Protein AF-A0A6M3HFA4-F1 (afdb_monomer_lite)

Structure (mmCIF, N/CA/C/O backbone):
data_AF-A0A6M3HFA4-F1
#
_entry.id   AF-A0A6M3HFA4-F1
#
loop_
_atom_site.group_PDB
_atom_site.id
_atom_site.type_symbol
_atom_site.label_atom_id
_atom_site.label_alt_id
_atom_site.label_comp_id
_atom_site.label_asym_id
_atom_site.label_entity_id
_atom_site.label_seq_id
_atom_site.pdbx_PDB_ins_code
_atom_site.Cartn_x
_atom_site.Cartn_y
_atom_site.Cartn_z
_atom_site.occupancy
_atom_site.B_iso_or_equiv
_atom_site.auth_seq_id
_atom_site.auth_comp_id
_atom_site.auth_asym_id
_atom_site.auth_atom_id
_atom_site.pdbx_PDB_model_num
ATOM 1 N N . MET A 1 1 ? 4.136 -3.323 -2.564 1.00 78.44 1 MET A N 1
ATOM 2 C CA . MET A 1 1 ? 3.092 -4.105 -3.266 1.00 78.44 1 MET A CA 1
ATOM 3 C C . MET A 1 1 ? 1.739 -3.688 -2.720 1.00 78.44 1 MET A C 1
ATOM 5 O O . MET A 1 1 ? 1.682 -3.338 -1.547 1.00 78.44 1 MET A O 1
ATOM 9 N N . GLY A 1 2 ? 0.698 -3.642 -3.548 1.00 92.06 2 GLY A N 1
ATOM 10 C CA . GLY A 1 2 ? -0.635 -3.189 -3.143 1.00 92.06 2 GLY A CA 1
ATOM 11 C C . GLY A 1 2 ? -1.679 -4.282 -3.330 1.00 92.06 2 GLY A C 1
ATOM 12 O O . GLY A 1 2 ? -1.658 -4.970 -4.348 1.00 92.06 2 GLY A O 1
ATOM 13 N N . LEU A 1 3 ? -2.595 -4.437 -2.369 1.00 95.50 3 LEU A N 1
ATOM 14 C CA . LEU A 1 3 ? -3.747 -5.318 -2.559 1.00 95.50 3 LEU A CA 1
ATOM 15 C C . LEU A 1 3 ? -4.797 -4.635 -3.426 1.00 95.50 3 LEU A C 1
ATOM 17 O O . LEU A 1 3 ? -5.102 -3.464 -3.225 1.00 95.50 3 LEU A O 1
ATOM 21 N N . VAL A 1 4 ? -5.354 -5.388 -4.369 1.00 95.06 4 VAL A N 1
ATOM 22 C CA . VAL A 1 4 ? -6.419 -4.933 -5.263 1.00 95.06 4 VAL A CA 1
ATOM 23 C C . VAL A 1 4 ? -7.566 -5.937 -5.209 1.00 95.06 4 VAL A C 1
ATOM 25 O O . VAL A 1 4 ? -7.345 -7.145 -5.332 1.00 95.06 4 VAL A O 1
ATOM 28 N N . LYS A 1 5 ? -8.792 -5.430 -5.025 1.00 94.75 5 LYS A N 1
ATOM 29 C CA . LYS A 1 5 ? -10.028 -6.218 -5.096 1.00 94.75 5 LYS A CA 1
ATOM 30 C C . LYS A 1 5 ? -10.626 -6.082 -6.490 1.00 94.75 5 LYS A C 1
ATOM 32 O O . LYS A 1 5 ? -11.137 -5.021 -6.841 1.00 94.75 5 LYS A O 1
ATOM 37 N N . ASN A 1 6 ? -10.583 -7.160 -7.261 1.00 94.56 6 ASN A N 1
ATOM 38 C CA . ASN A 1 6 ? -11.137 -7.199 -8.609 1.00 94.56 6 ASN A CA 1
ATOM 39 C C . ASN A 1 6 ? -12.523 -7.837 -8.609 1.00 94.56 6 ASN A C 1
ATOM 41 O O . ASN A 1 6 ? -12.803 -8.714 -7.792 1.00 94.56 6 ASN A O 1
ATOM 45 N N . ARG A 1 7 ? -13.373 -7.409 -9.546 1.00 95.12 7 ARG A N 1
ATOM 46 C CA . ARG A 1 7 ? -14.705 -7.973 -9.779 1.00 95.12 7 ARG A CA 1
ATOM 47 C C . ARG A 1 7 ? -14.673 -8.914 -10.982 1.00 95.12 7 ARG A C 1
ATOM 49 O O . ARG A 1 7 ? -14.190 -8.546 -12.050 1.00 95.12 7 ARG A O 1
ATOM 56 N N . CYS A 1 8 ? -15.196 -10.117 -10.807 1.00 94.31 8 CYS A N 1
ATOM 57 C CA . CYS A 1 8 ? -15.383 -11.106 -11.856 1.00 94.31 8 CYS A CA 1
ATOM 58 C C . CYS A 1 8 ? -16.599 -10.761 -12.728 1.00 94.31 8 CYS A C 1
ATOM 60 O O . CYS A 1 8 ? -17.524 -10.067 -12.300 1.00 94.31 8 CYS A O 1
ATOM 62 N N . LYS A 1 9 ? -16.643 -11.304 -13.951 1.00 93.44 9 LYS A N 1
ATOM 63 C CA . LYS A 1 9 ? -17.782 -11.118 -14.870 1.00 93.44 9 LYS A CA 1
ATOM 64 C C . LYS A 1 9 ? -19.102 -11.652 -14.296 1.00 93.44 9 LYS A C 1
ATOM 66 O O . LYS A 1 9 ? -20.151 -11.076 -14.555 1.00 93.44 9 LYS A O 1
ATOM 71 N N . ASN A 1 10 ? -19.038 -12.718 -13.500 1.00 94.00 10 ASN A N 1
ATOM 72 C CA . ASN A 1 10 ? -20.183 -13.308 -12.802 1.00 94.00 10 ASN A CA 1
ATOM 73 C C . ASN A 1 10 ? -20.636 -12.505 -11.562 1.00 94.00 10 ASN A C 1
ATOM 75 O O . ASN A 1 10 ? -21.643 -12.850 -10.958 1.00 94.00 10 ASN A O 1
ATOM 79 N N . GLY A 1 11 ? -19.926 -11.434 -11.190 1.00 92.75 11 GLY A N 1
ATOM 80 C CA . GLY A 1 11 ? -20.250 -10.592 -10.037 1.00 92.75 11 GLY A CA 1
ATOM 81 C C . GLY A 1 11 ? -19.462 -10.903 -8.763 1.00 92.75 11 GLY A C 1
ATOM 82 O O . GLY A 1 11 ? -19.485 -10.078 -7.846 1.00 92.75 11 GLY A O 1
ATOM 83 N N . ASP A 1 12 ? -18.718 -12.010 -8.730 1.00 94.56 12 ASP A N 1
ATOM 84 C CA . ASP A 1 12 ? -17.845 -12.362 -7.607 1.00 94.56 12 ASP A CA 1
ATOM 85 C C . ASP A 1 12 ? -16.620 -11.446 -7.523 1.00 94.56 12 ASP A C 1
ATOM 87 O O . ASP A 1 12 ? -16.401 -10.578 -8.370 1.00 94.56 12 ASP A O 1
ATOM 91 N N . HIS A 1 13 ? -15.798 -11.634 -6.489 1.00 94.38 13 HIS A N 1
ATOM 92 C CA . HIS A 1 13 ? -14.561 -10.880 -6.320 1.00 94.38 13 HIS A CA 1
ATOM 93 C C . HIS A 1 13 ? -13.385 -11.779 -5.971 1.00 94.38 13 HIS A C 1
ATOM 95 O O . HIS A 1 13 ? -13.538 -12.797 -5.302 1.00 94.38 13 HIS A O 1
ATOM 101 N N . TYR A 1 14 ? -12.195 -11.340 -6.367 1.00 94.62 14 TYR A N 1
ATOM 102 C CA . TYR A 1 14 ? -10.940 -11.967 -5.977 1.00 94.62 14 TYR A CA 1
ATOM 103 C C . TYR A 1 14 ? -9.893 -10.915 -5.623 1.00 94.62 14 TYR A C 1
ATOM 105 O O . TYR A 1 14 ? -9.946 -9.763 -6.069 1.00 94.62 14 TYR A O 1
ATOM 113 N N . TRP A 1 15 ? -8.943 -11.333 -4.794 1.00 96.62 15 TRP A N 1
ATOM 114 C CA . TRP A 1 15 ? -7.872 -10.492 -4.282 1.00 96.62 15 TRP A CA 1
ATOM 115 C C . TRP A 1 15 ? -6.544 -10.848 -4.936 1.00 96.62 15 TRP A C 1
ATOM 117 O O . TRP A 1 15 ? -6.211 -12.023 -5.087 1.00 96.62 15 TRP A O 1
ATOM 127 N N . VAL A 1 16 ? -5.772 -9.823 -5.291 1.00 96.75 16 VAL A N 1
ATOM 128 C CA . VAL A 1 16 ? -4.397 -9.967 -5.782 1.00 96.75 16 VAL A CA 1
ATOM 129 C C . VAL A 1 16 ? -3.476 -9.005 -5.049 1.00 96.75 16 VAL A C 1
ATOM 131 O O . VAL A 1 16 ? -3.857 -7.864 -4.786 1.00 96.75 16 VAL A O 1
ATOM 134 N N . SER A 1 17 ? -2.257 -9.450 -4.748 1.00 96.44 17 SER A N 1
ATOM 135 C CA . SER A 1 17 ? -1.152 -8.542 -4.446 1.00 96.44 17 SER A CA 1
ATOM 136 C C . SER A 1 17 ? -0.506 -8.154 -5.767 1.00 96.44 17 SER A C 1
ATOM 138 O O . SER A 1 17 ? 0.008 -9.010 -6.486 1.00 96.44 17 SER A O 1
ATOM 140 N N . ALA A 1 18 ? -0.600 -6.879 -6.130 1.00 95.31 18 ALA A N 1
ATOM 141 C CA . ALA A 1 18 ? -0.112 -6.359 -7.393 1.00 95.31 18 ALA A CA 1
ATOM 142 C C . ALA A 1 18 ? 1.078 -5.420 -7.179 1.00 95.31 18 ALA A C 1
ATOM 144 O O . ALA A 1 18 ? 1.133 -4.609 -6.246 1.00 95.31 18 ALA A O 1
ATOM 145 N N . TYR A 1 19 ? 2.030 -5.508 -8.095 1.00 94.88 19 TYR A N 1
ATOM 146 C CA . TYR A 1 19 ? 3.108 -4.549 -8.258 1.00 94.88 19 TYR A CA 1
ATOM 147 C C . TYR A 1 19 ? 3.273 -4.245 -9.742 1.00 94.88 19 TYR A C 1
ATOM 149 O O . TYR A 1 19 ? 3.066 -5.127 -10.574 1.00 94.88 19 TYR A O 1
ATOM 157 N N . VAL A 1 20 ? 3.584 -2.995 -10.075 1.00 94.56 20 VAL A N 1
ATOM 158 C CA . VAL A 1 20 ? 3.744 -2.549 -11.460 1.00 94.56 20 VAL A CA 1
ATOM 159 C C . VAL A 1 20 ? 5.182 -2.094 -11.654 1.00 94.56 20 VAL A C 1
ATOM 161 O O . VAL A 1 20 ? 5.646 -1.204 -10.943 1.00 94.56 20 VAL A O 1
ATOM 164 N N . THR A 1 21 ? 5.861 -2.700 -12.621 1.00 94.44 21 THR A N 1
ATOM 165 C CA . THR A 1 21 ? 7.238 -2.389 -13.000 1.00 94.44 21 THR A CA 1
ATOM 166 C C . THR A 1 21 ? 7.231 -1.701 -14.366 1.00 94.44 21 THR A C 1
ATOM 168 O O . THR A 1 21 ? 6.672 -2.263 -15.311 1.00 94.44 21 THR A O 1
ATOM 171 N N . PRO A 1 22 ? 7.820 -0.501 -14.514 1.00 95.94 22 PRO A N 1
ATOM 172 C CA . PRO A 1 22 ? 8.018 0.101 -15.827 1.00 95.94 22 PRO A CA 1
ATOM 173 C C . PRO A 1 22 ? 9.097 -0.661 -16.605 1.00 95.94 22 PRO A C 1
ATOM 175 O O . PRO A 1 22 ? 10.140 -1.008 -16.054 1.00 95.94 22 PRO A O 1
ATOM 178 N N . ILE A 1 23 ? 8.871 -0.871 -17.896 1.00 95.88 23 ILE A N 1
ATOM 179 C CA . ILE A 1 23 ? 9.857 -1.398 -18.837 1.00 95.88 23 ILE A CA 1
ATOM 180 C C . ILE A 1 23 ? 10.331 -0.235 -19.702 1.00 95.88 23 ILE A C 1
ATOM 182 O O . ILE A 1 23 ? 9.534 0.434 -20.367 1.00 95.88 23 ILE A O 1
ATOM 186 N N . ALA A 1 24 ? 11.637 0.020 -19.672 1.00 96.56 24 ALA A N 1
ATOM 187 C CA . ALA A 1 24 ? 12.270 1.096 -20.420 1.00 96.56 24 ALA A CA 1
ATOM 188 C C . ALA A 1 24 ? 13.109 0.553 -21.582 1.00 96.56 24 ALA A C 1
ATOM 190 O O . ALA A 1 24 ? 13.794 -0.460 -21.452 1.00 96.56 24 ALA A O 1
ATOM 191 N N . LYS A 1 25 ? 13.094 1.271 -22.706 1.00 95.25 25 LYS A N 1
ATOM 192 C CA . LYS A 1 25 ? 13.951 1.036 -23.869 1.00 95.25 25 LYS A CA 1
ATOM 193 C C . LYS A 1 25 ? 14.594 2.360 -24.266 1.00 95.25 25 LYS A C 1
ATOM 195 O O . LYS A 1 25 ? 13.905 3.367 -24.389 1.00 95.25 25 LYS A O 1
ATOM 200 N N . ASN A 1 26 ? 15.915 2.369 -24.442 1.00 94.31 26 ASN A N 1
ATOM 201 C CA . ASN A 1 26 ? 16.689 3.572 -24.786 1.00 94.31 26 ASN A CA 1
ATOM 202 C C . ASN A 1 26 ? 16.430 4.764 -23.836 1.00 94.31 26 ASN A C 1
ATOM 204 O O . ASN A 1 26 ? 16.304 5.903 -24.275 1.00 94.31 26 ASN A O 1
ATOM 208 N N . GLY A 1 27 ? 16.292 4.501 -22.533 1.00 93.69 27 GLY A N 1
ATOM 209 C CA . GLY A 1 27 ? 16.065 5.543 -21.523 1.00 93.69 27 GLY A CA 1
ATOM 210 C C . GLY A 1 27 ? 14.640 6.106 -21.465 1.00 93.69 27 GLY A C 1
ATOM 211 O O . GLY A 1 27 ? 14.376 6.973 -20.641 1.00 93.69 27 GLY A O 1
ATOM 212 N N . SER A 1 28 ? 13.712 5.603 -22.285 1.00 94.44 28 SER A N 1
ATOM 213 C CA . SER A 1 28 ? 12.296 5.986 -22.255 1.00 94.44 28 SER A CA 1
ATOM 214 C C . SER A 1 28 ? 11.418 4.811 -21.829 1.00 94.44 28 SER A C 1
ATOM 216 O O . SER A 1 28 ? 11.648 3.676 -22.248 1.00 94.44 28 SER A O 1
ATOM 218 N N . ILE A 1 29 ? 10.416 5.066 -20.983 1.00 96.25 29 ILE A N 1
ATOM 219 C CA . ILE A 1 29 ? 9.441 4.047 -20.566 1.00 96.25 29 ILE A CA 1
ATOM 220 C C . ILE A 1 29 ? 8.540 3.727 -21.760 1.00 96.25 29 ILE A C 1
ATOM 222 O O . ILE A 1 29 ? 7.943 4.631 -22.339 1.00 96.25 29 ILE A O 1
ATOM 226 N N . VAL A 1 30 ? 8.446 2.448 -22.118 1.00 96.56 30 VAL A N 1
ATOM 227 C CA . VAL A 1 30 ? 7.657 1.968 -23.264 1.00 96.56 30 VAL A CA 1
ATOM 228 C C . VAL A 1 30 ? 6.478 1.090 -22.846 1.00 96.56 30 VAL A C 1
ATOM 230 O O . VAL A 1 30 ? 5.501 1.003 -23.581 1.00 96.56 30 VAL A O 1
ATOM 233 N N . GLU A 1 31 ? 6.537 0.463 -21.670 1.00 96.94 31 GLU A N 1
ATOM 234 C CA . GLU A 1 31 ? 5.494 -0.440 -21.177 1.00 96.94 31 GLU A CA 1
ATOM 235 C C . GLU A 1 31 ? 5.452 -0.450 -19.642 1.00 96.94 31 GLU A C 1
ATOM 237 O O . GLU A 1 31 ? 6.427 -0.110 -18.971 1.00 96.94 31 GLU A O 1
ATOM 242 N N . TYR A 1 32 ? 4.315 -0.860 -19.079 1.00 96.38 32 TYR A N 1
ATOM 243 C CA . TYR A 1 32 ? 4.173 -1.171 -17.661 1.00 96.38 32 TYR A CA 1
ATOM 244 C C . TYR A 1 32 ? 3.713 -2.612 -17.490 1.00 96.38 32 TYR A C 1
ATOM 246 O O . TYR A 1 32 ? 2.641 -2.993 -17.958 1.00 96.38 32 TYR A O 1
ATOM 254 N N . GLN A 1 33 ? 4.489 -3.398 -16.754 1.00 95.44 33 GLN A N 1
ATOM 255 C CA . GLN A 1 33 ? 4.168 -4.785 -16.470 1.00 95.44 33 GLN A CA 1
ATOM 256 C C . GLN A 1 33 ? 3.643 -4.934 -15.045 1.00 95.44 33 GLN A C 1
ATOM 258 O O . GLN A 1 33 ? 4.288 -4.512 -14.087 1.00 95.44 33 GLN A O 1
ATOM 263 N N . SER A 1 34 ? 2.477 -5.564 -14.885 1.00 94.81 34 SER A N 1
ATOM 264 C CA . SER A 1 34 ? 1.926 -5.892 -13.567 1.00 94.81 34 SER A CA 1
ATOM 265 C C . SER A 1 34 ? 2.279 -7.324 -13.178 1.00 94.81 34 SER A C 1
ATOM 267 O O . SER A 1 34 ? 1.783 -8.274 -13.780 1.00 94.81 34 SER A O 1
ATOM 269 N N . VAL A 1 35 ? 3.080 -7.480 -12.128 1.00 93.25 35 VAL A N 1
ATOM 270 C CA . VAL A 1 35 ? 3.298 -8.767 -11.463 1.00 93.25 35 VAL A CA 1
ATOM 271 C C . VAL A 1 35 ? 2.222 -8.936 -10.396 1.00 93.25 35 VAL A C 1
ATOM 273 O O . VAL A 1 35 ? 1.980 -8.029 -9.594 1.00 93.25 35 VAL A O 1
ATOM 276 N N . ARG A 1 36 ? 1.547 -10.086 -10.408 1.00 95.88 36 ARG A N 1
ATOM 277 C CA . ARG A 1 36 ? 0.438 -10.399 -9.501 1.00 95.88 36 ARG A CA 1
ATOM 278 C C . ARG A 1 36 ? 0.717 -11.706 -8.782 1.00 95.88 36 ARG A C 1
ATOM 280 O O . ARG A 1 36 ? 1.053 -12.696 -9.423 1.00 95.88 36 ARG A O 1
ATOM 287 N N . THR A 1 37 ? 0.521 -11.715 -7.474 1.00 95.31 37 THR A N 1
ATOM 288 C CA . THR A 1 37 ? 0.627 -12.918 -6.645 1.00 95.31 37 THR A CA 1
ATOM 289 C C . THR A 1 37 ? -0.627 -13.095 -5.799 1.00 95.31 37 THR A C 1
ATOM 291 O O . THR A 1 37 ? -1.391 -12.148 -5.567 1.00 95.31 37 THR A O 1
ATOM 294 N N . LYS A 1 38 ? -0.864 -14.333 -5.356 1.00 95.94 38 LYS A N 1
ATOM 295 C CA . LYS A 1 38 ? -1.916 -14.627 -4.384 1.00 95.94 38 LYS A CA 1
ATOM 296 C C . LYS A 1 38 ? -1.511 -14.007 -3.036 1.00 95.94 38 LYS A C 1
ATOM 298 O O . LYS A 1 38 ? -0.413 -14.302 -2.571 1.00 95.94 38 LYS A O 1
ATOM 303 N N . PRO A 1 39 ? -2.342 -13.140 -2.437 1.00 96.38 39 PRO A N 1
ATOM 304 C CA . PRO A 1 39 ? -2.043 -12.544 -1.142 1.00 96.38 39 PRO A CA 1
ATOM 305 C C . PRO A 1 39 ? -2.308 -13.527 -0.001 1.00 96.38 39 PRO A C 1
ATOM 307 O O . PRO A 1 39 ? -3.135 -14.434 -0.129 1.00 96.38 39 PRO A O 1
ATOM 310 N N . GLU A 1 40 ? -1.653 -13.289 1.133 1.00 96.75 40 GLU A N 1
ATOM 311 C CA . GLU A 1 40 ? -1.925 -14.031 2.362 1.00 96.75 40 GLU A CA 1
ATOM 312 C C . GLU A 1 40 ? -3.304 -13.658 2.939 1.00 96.75 40 GLU A C 1
ATOM 314 O O . GLU A 1 40 ? -3.725 -12.497 2.826 1.00 96.75 40 GLU A O 1
ATOM 319 N N . PRO A 1 41 ? -4.015 -14.590 3.604 1.00 95.81 41 PRO A N 1
ATOM 320 C CA . PRO A 1 41 ? -5.341 -14.326 4.166 1.00 95.81 41 PRO A CA 1
ATOM 321 C C . PRO A 1 41 ? -5.370 -13.131 5.130 1.00 95.81 41 PRO A C 1
ATOM 323 O O . PRO A 1 41 ? -6.296 -12.321 5.097 1.00 95.81 41 PRO A O 1
ATOM 326 N N . GLU A 1 42 ? -4.330 -12.964 5.950 1.00 96.00 42 GLU A N 1
ATOM 327 C CA . GLU A 1 42 ? -4.215 -11.847 6.897 1.00 96.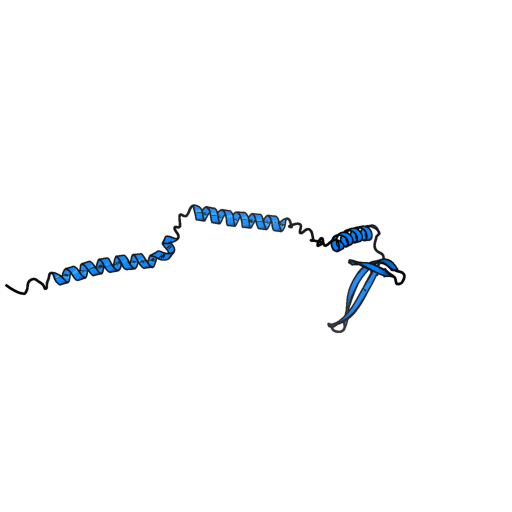00 42 GLU A CA 1
ATOM 328 C C . GLU A 1 42 ? -4.169 -10.483 6.195 1.00 96.00 42 GLU A C 1
ATOM 330 O O . GLU A 1 42 ? -4.783 -9.513 6.649 1.00 96.00 42 GLU A O 1
ATOM 335 N N . GLN A 1 43 ? -3.487 -10.410 5.048 1.00 95.12 43 GLN A N 1
ATOM 336 C CA . GLN A 1 43 ? -3.390 -9.188 4.251 1.00 95.12 43 GLN A CA 1
ATOM 337 C C . GLN A 1 43 ? -4.747 -8.817 3.651 1.00 95.12 43 GLN A C 1
ATOM 339 O O . GLN A 1 43 ? -5.109 -7.639 3.625 1.00 95.12 43 GLN A O 1
ATOM 344 N N . VAL A 1 44 ? -5.513 -9.818 3.209 1.00 96.06 44 VAL A N 1
ATOM 345 C CA . VAL A 1 44 ? -6.875 -9.626 2.698 1.00 96.06 44 VAL A CA 1
ATOM 346 C C . VAL A 1 44 ? -7.778 -9.052 3.788 1.00 96.06 44 VAL A C 1
ATOM 348 O O . VAL A 1 44 ? -8.436 -8.038 3.559 1.00 96.06 44 VAL A O 1
ATOM 351 N N . LEU A 1 45 ? -7.746 -9.619 4.998 1.00 95.62 45 LEU A N 1
ATOM 352 C CA . LEU A 1 45 ? -8.540 -9.131 6.132 1.00 95.62 45 LEU A CA 1
ATOM 353 C C . LEU A 1 45 ? -8.188 -7.685 6.513 1.00 95.62 45 LEU A C 1
ATOM 355 O O . LEU A 1 45 ? -9.073 -6.873 6.802 1.00 95.62 45 LEU A O 1
ATOM 359 N N . ALA A 1 46 ? -6.899 -7.339 6.512 1.00 93.31 46 ALA A N 1
ATOM 360 C CA . ALA A 1 46 ? -6.451 -5.975 6.776 1.00 93.31 46 ALA A CA 1
ATOM 361 C C . ALA A 1 46 ? -6.939 -4.994 5.694 1.00 93.31 46 ALA A C 1
ATOM 363 O O . ALA A 1 46 ? -7.454 -3.919 6.017 1.00 93.31 46 ALA A O 1
ATOM 364 N N . ALA A 1 47 ? -6.827 -5.376 4.419 1.00 93.94 47 ALA A N 1
ATOM 365 C CA . ALA A 1 47 ? -7.292 -4.568 3.297 1.00 93.94 47 ALA A CA 1
ATOM 366 C C . ALA A 1 47 ? -8.819 -4.392 3.297 1.00 93.94 47 ALA A C 1
ATOM 368 O O . ALA A 1 47 ? -9.304 -3.301 3.005 1.00 93.94 47 ALA A O 1
ATOM 369 N N . GLU A 1 48 ? -9.586 -5.413 3.685 1.00 94.31 48 GLU A N 1
ATOM 370 C CA . GLU A 1 48 ? -11.041 -5.313 3.830 1.00 94.31 48 GLU A CA 1
ATOM 371 C C . GLU A 1 48 ? -11.451 -4.290 4.885 1.00 94.31 48 GLU A C 1
ATOM 373 O O . GLU A 1 48 ? -12.291 -3.429 4.609 1.00 94.31 48 GLU A O 1
ATOM 378 N N . LYS A 1 49 ? -10.814 -4.318 6.062 1.00 92.38 49 LYS A N 1
ATOM 379 C CA . LYS A 1 49 ? -11.047 -3.318 7.115 1.00 92.38 49 LYS A CA 1
ATOM 380 C C . LYS A 1 49 ? -10.727 -1.909 6.620 1.00 92.38 49 LYS A C 1
ATOM 382 O O . LYS A 1 49 ? -11.515 -0.988 6.835 1.00 92.38 49 LYS A O 1
ATOM 387 N N . LEU A 1 50 ? -9.598 -1.742 5.931 1.00 90.69 50 LEU A N 1
ATOM 388 C CA . LEU A 1 50 ? -9.176 -0.452 5.390 1.00 90.69 50 LEU A CA 1
ATOM 389 C C . LEU A 1 50 ? -10.153 0.069 4.326 1.00 90.69 50 LEU A C 1
ATOM 391 O O . LEU A 1 50 ? -10.575 1.222 4.381 1.00 90.69 50 LEU A O 1
ATOM 395 N N . TYR A 1 51 ? -10.552 -0.771 3.371 1.00 90.69 51 TYR A N 1
ATOM 396 C CA . TYR A 1 51 ? -11.499 -0.381 2.327 1.00 90.69 51 TYR A CA 1
ATOM 397 C C . TYR A 1 51 ? -12.900 -0.109 2.869 1.00 90.69 51 TYR A C 1
ATOM 399 O O . TYR A 1 51 ? -13.571 0.791 2.364 1.00 90.69 51 TYR A O 1
ATOM 407 N N . ALA A 1 52 ? -13.333 -0.816 3.914 1.00 91.00 52 ALA A N 1
ATOM 408 C CA . ALA A 1 52 ? -14.570 -0.492 4.616 1.00 91.00 52 ALA A CA 1
ATOM 409 C C . ALA A 1 52 ? -14.501 0.905 5.262 1.00 91.00 52 ALA A C 1
ATOM 411 O O . ALA A 1 52 ? -15.428 1.702 5.108 1.00 91.00 52 ALA A O 1
ATOM 412 N N . GLN A 1 53 ? -13.383 1.244 5.916 1.00 89.19 53 GLN A N 1
ATOM 413 C CA . GLN A 1 53 ? -13.162 2.578 6.488 1.00 89.19 53 GLN A CA 1
ATOM 414 C C . GLN A 1 53 ? -13.178 3.667 5.409 1.00 89.19 53 GLN A C 1
ATOM 416 O O . GLN A 1 53 ? -13.918 4.641 5.546 1.00 89.19 53 GLN A O 1
ATOM 421 N N . LEU A 1 54 ? -12.451 3.465 4.308 1.00 88.12 54 LEU A N 1
ATOM 422 C CA . LEU A 1 54 ? -12.408 4.410 3.189 1.00 88.12 54 LEU A CA 1
ATOM 423 C C . LEU A 1 54 ? -13.790 4.631 2.563 1.00 88.12 54 LEU A C 1
ATOM 425 O O . LEU A 1 54 ? -14.175 5.770 2.309 1.00 88.12 54 LEU A O 1
ATOM 429 N N . ARG A 1 55 ? -14.572 3.560 2.374 1.00 87.56 55 ARG A N 1
ATOM 430 C CA . ARG A 1 55 ? -15.943 3.651 1.851 1.00 87.56 55 ARG A CA 1
ATOM 431 C C . ARG A 1 55 ? -16.884 4.409 2.785 1.00 87.56 55 ARG A C 1
ATOM 433 O O . ARG A 1 55 ? -17.803 5.061 2.309 1.00 87.56 55 ARG A O 1
ATOM 440 N N . SER A 1 56 ? -16.645 4.366 4.095 1.00 89.44 56 SER A N 1
ATOM 441 C CA . SER A 1 56 ? -17.425 5.132 5.076 1.00 89.44 56 SER A CA 1
ATOM 442 C C . SER A 1 56 ? -17.094 6.634 5.108 1.00 89.44 56 SER A C 1
ATOM 444 O O . SER A 1 56 ? -17.532 7.334 6.016 1.00 89.44 56 SER A O 1
ATOM 446 N N . GLY A 1 57 ? -16.278 7.137 4.172 1.00 82.94 57 GLY A N 1
ATOM 447 C CA . GLY A 1 57 ? -15.872 8.546 4.115 1.00 82.94 57 GLY A CA 1
ATOM 448 C C . GLY A 1 57 ? -14.853 8.943 5.188 1.00 82.94 57 GLY A C 1
ATOM 449 O O . GLY A 1 57 ? -14.367 10.073 5.210 1.00 82.94 57 GLY A O 1
ATOM 450 N N . LYS A 1 58 ? -14.471 8.009 6.067 1.00 77.19 58 LYS A N 1
ATOM 451 C CA . LYS A 1 58 ? -13.353 8.174 6.991 1.00 77.19 58 LYS A CA 1
ATOM 452 C C . LYS A 1 58 ? -12.077 8.134 6.160 1.00 77.19 58 LYS A C 1
ATOM 454 O O . LYS A 1 58 ? -11.620 7.062 5.766 1.00 77.19 58 LYS A O 1
ATOM 459 N N . ALA A 1 59 ? -11.519 9.308 5.867 1.00 70.19 59 ALA A N 1
ATOM 460 C CA . ALA A 1 59 ? -10.214 9.410 5.229 1.00 70.19 59 ALA A CA 1
ATOM 461 C C . ALA A 1 59 ? -9.232 8.509 5.987 1.00 70.19 59 ALA A C 1
ATOM 463 O O . ALA A 1 59 ? -9.100 8.637 7.209 1.00 70.19 59 ALA A O 1
ATOM 464 N N . ALA A 1 60 ? -8.561 7.599 5.275 1.00 65.44 60 ALA A N 1
ATOM 465 C CA . ALA A 1 60 ? -7.455 6.837 5.832 1.00 65.44 60 ALA A CA 1
ATOM 466 C C . ALA A 1 60 ? -6.314 7.822 6.078 1.00 65.44 60 ALA A C 1
ATOM 468 O O . ALA A 1 60 ? -5.424 7.9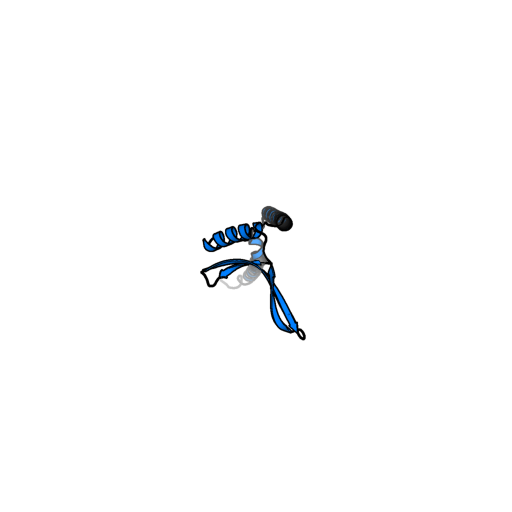99 5.252 1.00 65.44 60 ALA A O 1
ATOM 469 N N . ARG A 1 61 ? -6.392 8.548 7.193 1.00 68.00 61 ARG A N 1
ATOM 470 C CA . ARG A 1 61 ? -5.308 9.405 7.633 1.00 68.00 61 ARG A CA 1
ATOM 471 C C . ARG A 1 61 ? -4.199 8.447 8.033 1.00 68.00 61 ARG A C 1
ATOM 473 O O . ARG A 1 61 ? -4.415 7.681 8.982 1.00 68.00 61 ARG A O 1
ATOM 480 N N . PRO A 1 62 ? -3.048 8.431 7.335 1.00 64.19 62 PRO A N 1
ATOM 481 C CA . PRO A 1 62 ? -1.901 7.743 7.888 1.00 64.19 62 PRO A CA 1
ATOM 482 C C . PRO A 1 62 ? -1.727 8.311 9.291 1.00 64.19 62 PRO A C 1
ATOM 484 O O . PRO A 1 62 ? -1.755 9.532 9.479 1.00 64.19 62 PRO A O 1
ATOM 487 N N . LYS A 1 63 ? -1.656 7.436 10.297 1.00 65.12 63 LYS A N 1
ATOM 488 C CA . LYS A 1 63 ? -1.277 7.877 11.633 1.00 65.12 63 LYS A CA 1
ATOM 489 C C . LYS A 1 63 ? 0.134 8.420 11.471 1.00 65.12 63 LYS A C 1
ATOM 491 O O . LYS A 1 63 ? 1.081 7.643 11.398 1.00 65.12 63 LYS A O 1
ATOM 496 N N . LEU A 1 64 ? 0.257 9.738 11.328 1.00 62.78 64 LEU A N 1
ATOM 497 C CA . LEU A 1 64 ? 1.536 10.421 11.338 1.00 62.78 64 LEU A CA 1
ATOM 498 C C . LEU A 1 64 ? 2.031 10.301 12.777 1.00 62.78 64 LEU A C 1
ATOM 500 O O . LEU A 1 64 ? 1.768 11.145 13.630 1.00 62.78 64 LEU A O 1
ATOM 504 N N . ALA A 1 65 ? 2.655 9.170 13.088 1.00 70.12 65 ALA A N 1
ATOM 505 C CA . ALA A 1 65 ? 3.394 9.040 14.319 1.00 70.12 65 ALA A CA 1
ATOM 506 C C . ALA A 1 65 ? 4.560 10.016 14.182 1.00 70.12 65 ALA A C 1
ATOM 508 O O . ALA A 1 65 ? 5.476 9.780 13.395 1.00 70.12 65 ALA A O 1
ATOM 509 N N . ALA A 1 66 ? 4.484 11.152 14.880 1.00 71.06 66 ALA A N 1
ATOM 510 C CA . ALA A 1 66 ? 5.600 12.080 14.944 1.00 71.06 66 ALA A CA 1
ATOM 511 C C . ALA A 1 66 ? 6.822 11.288 15.416 1.00 71.06 66 ALA A C 1
ATOM 513 O O . ALA A 1 66 ? 6.835 10.773 16.542 1.00 71.06 66 ALA A O 1
ATOM 514 N N . SER A 1 67 ? 7.801 11.140 14.520 1.00 77.50 67 SER A N 1
ATOM 515 C CA . SER A 1 67 ? 9.032 10.421 14.822 1.00 77.50 67 SER A CA 1
ATOM 516 C C . SER A 1 67 ? 9.693 11.059 16.040 1.00 77.50 67 SER A C 1
ATOM 518 O O . SER A 1 67 ? 9.561 12.264 16.275 1.00 77.50 67 SER A O 1
ATOM 520 N N . PHE A 1 68 ? 10.410 10.256 16.819 1.00 82.19 68 PHE A N 1
ATOM 521 C CA . PHE A 1 68 ? 11.151 10.718 17.992 1.00 82.19 68 PHE A CA 1
ATOM 522 C C . PHE A 1 68 ? 12.034 11.939 17.673 1.00 82.19 68 PHE A C 1
ATOM 524 O O . PHE A 1 68 ? 12.070 12.895 18.443 1.00 82.19 68 PHE A O 1
ATOM 531 N N . SER A 1 69 ? 12.623 11.973 16.473 1.00 83.12 69 SER A N 1
ATOM 532 C CA . SER A 1 69 ? 13.414 13.099 15.964 1.00 83.12 69 SER A CA 1
ATOM 533 C C . SER A 1 69 ? 12.615 14.400 15.825 1.00 83.12 69 SER A C 1
ATOM 535 O O . SER A 1 69 ? 13.121 15.465 16.160 1.00 83.12 69 SER A O 1
ATOM 537 N N . VAL A 1 70 ? 11.354 14.331 15.383 1.00 88.19 70 VAL A N 1
ATOM 538 C CA . VAL A 1 70 ? 10.475 15.510 15.267 1.00 88.19 70 VAL A CA 1
ATOM 539 C C . VAL A 1 70 ? 10.141 16.053 16.653 1.00 88.19 70 VAL A C 1
ATOM 541 O O . VAL A 1 70 ? 10.142 17.262 16.857 1.00 88.19 70 VAL A O 1
ATOM 544 N N . LYS A 1 71 ? 9.916 15.167 17.629 1.00 87.50 71 LYS A N 1
ATOM 545 C CA . LYS A 1 71 ? 9.659 15.566 19.019 1.00 87.50 71 LYS A CA 1
ATOM 546 C C . LYS A 1 71 ? 10.871 16.264 19.635 1.00 87.50 71 LYS A C 1
ATOM 548 O O . LYS A 1 71 ? 10.706 17.324 20.223 1.00 87.50 71 LYS A O 1
ATOM 553 N N . ILE A 1 72 ? 12.077 15.718 19.455 1.00 90.94 72 ILE A N 1
ATOM 554 C CA . ILE A 1 72 ? 13.319 16.354 19.926 1.00 90.94 72 ILE A CA 1
ATOM 555 C C . ILE A 1 72 ? 13.515 17.722 19.271 1.00 90.94 72 ILE A C 1
ATOM 557 O O . ILE A 1 72 ? 13.796 18.693 19.966 1.00 90.94 72 ILE A O 1
ATOM 561 N N . LEU A 1 73 ? 13.321 17.820 17.954 1.00 92.62 73 LEU A N 1
ATOM 562 C CA . LEU A 1 73 ? 13.462 19.083 17.235 1.00 92.62 73 LEU A CA 1
ATOM 563 C C . LEU A 1 73 ? 12.487 20.144 17.770 1.00 92.62 73 LEU A C 1
ATOM 565 O O . LEU A 1 73 ? 12.896 21.274 18.023 1.00 92.62 73 LEU A O 1
ATOM 569 N N . LEU A 1 74 ? 11.226 19.772 18.015 1.00 92.62 74 LEU A N 1
ATOM 570 C CA . LEU A 1 74 ? 10.230 20.663 18.618 1.00 92.62 74 LEU A CA 1
ATOM 571 C C . LEU A 1 74 ? 10.619 21.112 20.035 1.00 92.62 74 LEU A C 1
ATOM 573 O O . LEU A 1 74 ? 10.399 22.271 20.374 1.00 92.62 74 LEU A O 1
ATOM 577 N N . LEU A 1 75 ? 11.220 20.235 20.846 1.00 93.94 75 LEU A N 1
ATOM 578 C CA . LEU A 1 75 ? 11.694 20.589 22.190 1.00 93.94 75 LEU A CA 1
ATOM 579 C C . LEU A 1 75 ? 12.873 21.571 22.148 1.00 93.94 75 LEU A C 1
ATOM 581 O O . LEU A 1 75 ? 12.890 22.529 22.919 1.00 93.94 75 LEU A O 1
ATOM 585 N N . ILE A 1 76 ? 13.824 21.375 21.229 1.00 94.44 76 ILE A N 1
ATOM 586 C CA . ILE A 1 76 ? 14.973 22.277 21.055 1.00 94.44 76 ILE A CA 1
ATOM 587 C C . ILE A 1 76 ? 14.490 23.668 20.632 1.00 94.44 76 ILE A C 1
ATOM 589 O O . ILE A 1 76 ? 14.806 24.657 21.291 1.00 94.44 76 ILE A O 1
ATOM 593 N N . TRP A 1 77 ? 13.672 23.753 19.579 1.00 94.19 77 TRP A N 1
ATOM 594 C CA . TRP A 1 77 ? 13.133 25.036 19.121 1.00 94.19 77 TRP A CA 1
ATOM 595 C C . TRP A 1 77 ? 12.223 25.690 20.161 1.00 94.19 77 TRP A C 1
ATOM 597 O O . TRP A 1 77 ? 12.304 26.899 20.359 1.00 94.19 77 TRP A O 1
ATOM 607 N N . GLY A 1 78 ? 11.410 24.905 20.874 1.00 94.38 78 GLY A N 1
ATOM 608 C CA . GLY A 1 78 ? 10.577 25.402 21.968 1.00 94.38 78 GLY A CA 1
ATOM 609 C C . GLY A 1 78 ? 11.400 26.031 23.094 1.00 94.38 78 GLY A C 1
ATOM 610 O O . GLY A 1 78 ? 11.056 27.109 23.574 1.00 94.38 78 GLY A O 1
ATOM 611 N N . SER A 1 79 ? 12.525 25.413 23.467 1.00 91.94 79 SER A N 1
ATOM 612 C CA . SER A 1 79 ? 13.445 25.959 24.472 1.00 91.94 79 SER A CA 1
ATOM 613 C C . SER A 1 79 ? 14.113 27.257 24.003 1.00 91.94 79 SER A C 1
ATOM 615 O O . SER A 1 79 ? 14.157 28.224 24.764 1.00 91.94 79 SER A O 1
ATOM 617 N N . ILE A 1 80 ? 14.551 27.320 22.741 1.00 93.19 80 ILE A N 1
ATOM 618 C CA . ILE A 1 80 ? 15.158 28.525 22.153 1.00 93.19 80 ILE A CA 1
ATOM 619 C C . ILE A 1 80 ? 14.153 29.686 22.130 1.00 93.19 80 ILE A C 1
ATOM 621 O O . ILE A 1 80 ? 14.475 30.789 22.569 1.00 93.19 80 ILE A O 1
ATOM 625 N N . ILE A 1 81 ? 12.919 29.441 21.676 1.00 91.75 81 ILE A N 1
ATOM 626 C CA . ILE A 1 81 ? 11.860 30.463 21.616 1.00 91.75 81 ILE A CA 1
ATOM 627 C C . ILE A 1 81 ? 11.484 30.937 23.025 1.00 91.75 81 ILE A C 1
ATOM 629 O O . ILE A 1 81 ? 11.372 32.139 23.261 1.00 91.75 81 ILE A O 1
ATOM 633 N N . SER A 1 82 ? 11.335 30.009 23.976 1.00 89.50 82 SER A N 1
ATOM 634 C CA . SER A 1 82 ? 11.015 30.344 25.366 1.00 89.50 82 SER A CA 1
ATOM 635 C C . SER A 1 82 ? 12.115 31.179 26.022 1.00 89.50 82 SER A C 1
ATOM 637 O O . SER A 1 82 ? 11.815 32.114 26.762 1.00 89.50 82 SER A O 1
ATOM 639 N N . SER A 1 83 ? 13.383 30.862 25.750 1.00 86.50 83 SER A N 1
ATOM 640 C CA . SER A 1 83 ? 14.523 31.623 26.261 1.00 86.50 83 SER A CA 1
ATOM 641 C C . SER A 1 83 ? 14.584 33.029 25.653 1.00 86.50 83 SER A C 1
ATOM 643 O O . SER A 1 83 ? 14.762 33.999 26.388 1.00 86.50 83 SER A O 1
ATOM 645 N N . ALA A 1 84 ? 14.343 33.162 24.344 1.00 85.38 84 ALA A N 1
ATOM 646 C CA . ALA A 1 84 ? 14.298 34.457 23.665 1.00 85.38 84 ALA A CA 1
ATOM 647 C C . ALA A 1 84 ? 13.151 35.352 24.173 1.00 85.38 84 ALA A C 1
ATOM 649 O O . ALA A 1 84 ? 13.357 36.542 24.404 1.00 85.38 84 ALA A O 1
ATOM 650 N N . MET A 1 85 ? 11.961 34.785 24.411 1.00 83.44 85 MET A N 1
ATOM 651 C CA . MET A 1 85 ? 10.835 35.518 25.006 1.00 83.44 85 MET A CA 1
ATOM 652 C C . MET A 1 85 ? 11.131 35.981 26.437 1.00 83.44 85 MET A C 1
ATOM 654 O O . MET A 1 85 ? 10.831 37.123 26.779 1.00 83.44 85 MET A O 1
ATOM 658 N N . ALA A 1 86 ? 11.741 35.129 27.266 1.00 83.31 86 ALA A N 1
ATOM 659 C CA . ALA A 1 86 ? 12.102 35.493 28.635 1.00 83.31 86 ALA A CA 1
ATOM 660 C C . ALA A 1 86 ? 13.163 36.606 28.675 1.00 83.31 86 ALA A C 1
ATOM 662 O O . ALA A 1 86 ? 13.034 37.549 29.453 1.00 83.31 86 ALA A O 1
ATOM 663 N N . ALA A 1 87 ? 14.171 36.545 27.799 1.00 76.56 87 ALA A N 1
ATOM 664 C CA . ALA A 1 87 ? 15.168 37.605 27.667 1.00 76.56 87 ALA A CA 1
ATOM 665 C C . ALA A 1 87 ? 14.529 38.937 27.234 1.00 76.56 87 ALA A C 1
ATOM 667 O O . ALA A 1 87 ? 14.831 39.977 27.815 1.00 76.56 87 ALA A O 1
ATOM 668 N N . GLY A 1 88 ? 13.588 38.890 26.285 1.00 70.25 88 GLY A N 1
ATOM 669 C CA . GLY A 1 88 ? 12.840 40.062 25.826 1.00 70.25 88 GLY A CA 1
ATOM 670 C C . GLY A 1 88 ? 11.943 40.705 26.891 1.00 70.25 88 GLY A C 1
ATOM 671 O O . GLY A 1 88 ? 11.687 41.898 26.807 1.00 70.25 88 GLY A O 1
ATOM 672 N N . MET A 1 89 ? 11.490 39.950 27.899 1.00 72.62 89 MET A N 1
ATOM 673 C CA . MET A 1 89 ? 10.701 40.467 29.031 1.00 72.62 89 MET A CA 1
ATOM 674 C C . MET A 1 89 ? 11.559 41.119 30.123 1.00 72.62 89 MET A C 1
ATOM 676 O O . MET A 1 89 ? 11.068 41.973 30.853 1.00 72.62 89 MET A O 1
ATOM 680 N N . LEU A 1 90 ? 12.830 40.722 30.247 1.00 66.44 90 LEU A N 1
ATOM 681 C CA . LEU A 1 90 ? 13.781 41.336 31.184 1.00 66.44 90 LEU A CA 1
ATOM 682 C C . LEU A 1 90 ? 14.402 42.612 30.612 1.00 66.44 90 LEU A C 1
ATOM 684 O O . LEU A 1 90 ? 14.776 43.516 31.357 1.00 66.44 90 LEU A O 1
ATOM 688 N N . THR A 1 91 ? 14.507 42.700 29.288 1.00 61.94 91 THR A N 1
ATOM 689 C CA . THR A 1 91 ? 14.821 43.953 28.612 1.00 61.94 91 THR A CA 1
ATOM 690 C C . THR A 1 91 ? 13.533 44.748 28.461 1.00 61.94 91 THR A C 1
ATOM 692 O O . THR A 1 91 ? 12.750 44.469 27.557 1.00 61.94 91 THR A O 1
ATOM 695 N N . ASP A 1 92 ? 13.319 45.741 29.319 1.00 57.75 92 ASP A N 1
ATOM 696 C CA . ASP A 1 92 ? 12.229 46.720 29.228 1.00 57.75 92 ASP A CA 1
ATOM 697 C C . ASP A 1 92 ? 12.439 47.619 27.991 1.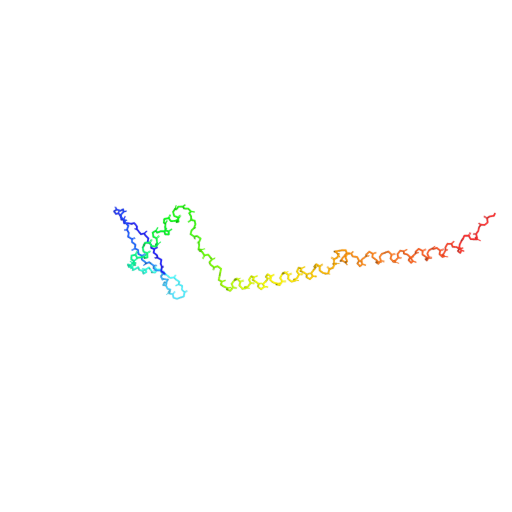00 57.75 92 ASP A C 1
ATOM 699 O O . ASP A 1 92 ? 12.709 48.821 28.053 1.00 57.75 92 ASP A O 1
ATOM 703 N N . THR A 1 93 ? 12.424 47.003 26.809 1.00 59.03 93 THR A N 1
ATOM 704 C CA . THR A 1 93 ? 12.590 47.681 25.534 1.00 59.03 93 THR A CA 1
ATOM 705 C C . THR A 1 93 ? 11.218 48.197 25.166 1.00 59.03 93 THR A C 1
ATOM 707 O O . THR A 1 93 ? 10.499 47.646 24.334 1.00 59.03 93 THR A O 1
ATOM 710 N N . SER A 1 94 ? 10.841 49.274 25.846 1.00 51.78 94 SER A N 1
ATOM 711 C CA . SER A 1 94 ? 9.859 50.214 25.339 1.00 51.78 94 SER A CA 1
ATOM 712 C C . SER A 1 94 ? 10.142 50.425 23.847 1.00 51.78 94 SER A C 1
ATOM 714 O O . SER A 1 94 ? 11.196 50.924 23.451 1.00 51.78 94 SER A O 1
ATOM 716 N N . ILE A 1 95 ? 9.187 50.030 23.000 1.00 55.50 95 ILE A N 1
ATOM 717 C CA . ILE A 1 95 ? 9.219 50.194 21.531 1.00 55.50 95 ILE A CA 1
ATOM 718 C C . ILE A 1 95 ? 9.390 51.688 21.140 1.00 55.50 95 ILE A 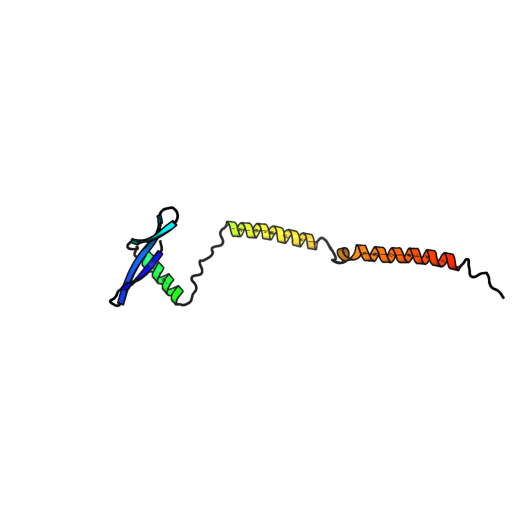C 1
ATOM 720 O O . ILE A 1 95 ? 9.610 52.043 19.987 1.00 55.50 95 ILE A O 1
ATOM 724 N N . SER A 1 96 ? 9.373 52.586 22.123 1.00 52.50 96 SER A N 1
ATOM 725 C CA . SER A 1 96 ? 9.690 54.007 22.047 1.00 52.50 96 SER A CA 1
ATOM 726 C C . SER A 1 96 ? 11.134 54.340 21.631 1.00 52.50 96 SER A C 1
ATOM 728 O O . SER A 1 96 ? 11.355 55.430 21.107 1.00 52.50 96 SER A O 1
ATOM 730 N N . SER A 1 97 ? 12.130 53.465 21.831 1.00 55.00 97 SER A N 1
ATOM 731 C CA . SER A 1 97 ? 13.543 53.805 21.546 1.00 55.00 97 SER A 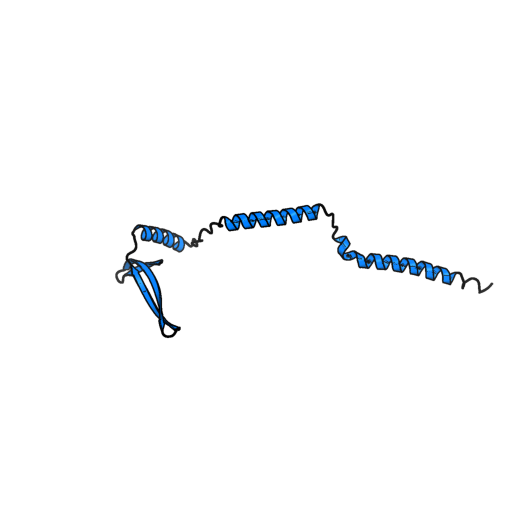CA 1
ATOM 732 C C . SER A 1 97 ? 13.971 53.617 20.081 1.00 55.00 97 SER A C 1
ATOM 734 O O . SER A 1 97 ? 14.997 54.159 19.671 1.00 55.00 97 SER A O 1
ATOM 736 N N . LEU A 1 98 ? 13.156 52.948 19.258 1.00 54.19 98 LEU A N 1
ATOM 737 C CA . LEU A 1 98 ? 13.386 52.785 17.812 1.00 54.19 98 LEU A CA 1
ATOM 738 C C . LEU A 1 98 ? 12.784 53.916 16.954 1.00 54.19 98 LEU A C 1
ATOM 740 O O . LEU A 1 98 ? 13.107 54.018 15.775 1.00 54.19 98 LEU A O 1
ATOM 744 N N . LEU A 1 99 ? 11.967 54.803 17.535 1.00 53.69 99 LEU A N 1
ATOM 745 C CA . LEU A 1 99 ? 11.375 55.960 16.839 1.00 53.69 99 LEU A CA 1
ATOM 746 C C . LEU A 1 99 ? 11.962 57.320 17.269 1.00 53.69 99 LEU A C 1
ATOM 748 O O . LEU A 1 99 ? 11.541 58.355 16.753 1.00 53.69 99 LEU A O 1
ATOM 752 N N . LEU A 1 100 ? 12.944 57.355 18.183 1.00 56.62 100 LEU A N 1
ATOM 753 C CA . LEU A 1 100 ? 13.402 58.599 18.822 1.00 56.62 100 LEU A CA 1
ATOM 754 C C . LEU A 1 100 ? 14.900 58.989 18.756 1.00 56.62 100 LEU A C 1
ATOM 756 O O . LEU A 1 100 ? 15.290 59.872 19.522 1.00 56.62 100 LEU A O 1
ATOM 760 N N . PRO A 1 101 ? 15.756 58.521 17.824 1.00 55.84 101 PRO A N 1
ATOM 761 C CA . PRO A 1 101 ? 16.946 59.311 17.486 1.00 55.84 101 PRO A CA 1
ATOM 762 C C . PRO A 1 101 ? 16.565 60.618 16.763 1.00 55.84 101 PRO A C 1
ATOM 764 O O . PRO A 1 101 ? 17.229 61.639 16.923 1.00 55.84 101 PRO A O 1
ATOM 767 N N . GLY A 1 102 ? 15.463 60.610 15.999 1.00 55.53 102 GLY A N 1
ATOM 768 C CA . GLY A 1 102 ? 15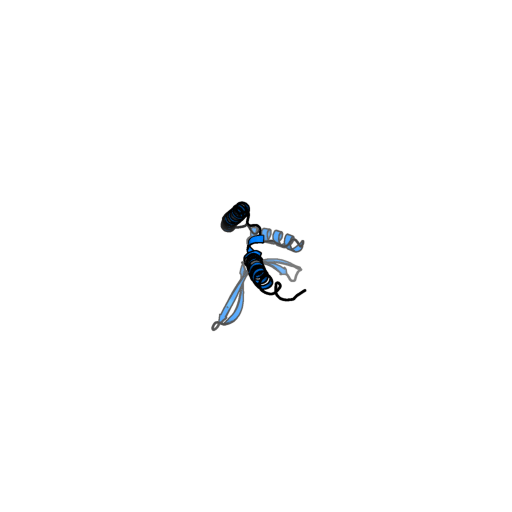.044 61.739 15.158 1.00 55.53 102 GLY A CA 1
ATOM 769 C C . GLY A 1 102 ? 14.404 62.913 15.911 1.00 55.53 102 GLY A C 1
ATOM 770 O O . GLY A 1 102 ? 14.602 64.065 15.534 1.00 55.53 102 GLY A O 1
ATOM 771 N N . ILE A 1 103 ? 13.673 62.659 17.001 1.00 57.06 103 ILE A N 1
ATOM 772 C CA . ILE A 1 103 ? 12.920 63.716 17.708 1.00 57.06 103 ILE A CA 1
ATOM 773 C C . ILE A 1 103 ? 13.794 64.439 18.748 1.00 57.06 103 ILE A C 1
ATOM 775 O O . ILE A 1 103 ? 13.682 65.655 18.903 1.00 57.06 103 ILE A O 1
ATOM 779 N N . ASN A 1 104 ? 14.740 63.741 19.389 1.00 48.81 104 ASN A N 1
ATOM 780 C CA . ASN A 1 104 ? 15.680 64.359 20.336 1.00 48.81 104 ASN A CA 1
ATOM 781 C C . ASN A 1 104 ? 16.722 65.268 19.652 1.00 48.81 104 ASN A C 1
ATOM 783 O O . ASN A 1 104 ? 17.237 66.198 20.274 1.00 48.81 104 ASN A O 1
ATOM 787 N N . ALA A 1 105 ? 16.998 65.060 18.359 1.00 53.16 105 ALA A N 1
ATOM 788 C CA . ALA A 1 105 ? 17.807 65.982 17.562 1.00 53.16 105 ALA A CA 1
ATOM 789 C C . ALA A 1 105 ? 17.059 67.298 17.260 1.00 53.16 105 ALA A C 1
ATOM 791 O O . ALA A 1 105 ? 17.657 68.376 17.268 1.00 53.16 105 ALA A O 1
ATOM 792 N N . PHE A 1 106 ? 15.738 67.239 17.058 1.00 54.34 106 PHE A N 1
ATOM 793 C CA . PHE A 1 106 ? 14.923 68.409 16.720 1.00 54.34 106 PHE A CA 1
ATOM 794 C C . PHE A 1 106 ? 14.693 69.342 17.920 1.00 54.34 106 PHE A C 1
ATOM 796 O O . PHE A 1 106 ? 14.786 70.565 17.791 1.00 54.34 106 PHE A O 1
ATOM 803 N N . THR A 1 107 ? 14.469 68.792 19.117 1.00 54.06 107 THR A N 1
ATOM 804 C CA . THR A 1 107 ? 14.275 69.596 20.336 1.00 54.06 107 THR A CA 1
ATOM 805 C C . THR A 1 107 ? 15.564 70.273 20.812 1.00 54.06 107 THR A C 1
ATOM 807 O O . THR A 1 107 ? 15.507 71.404 21.300 1.00 54.06 107 THR A O 1
ATOM 810 N N . ARG A 1 108 ? 16.738 69.660 20.589 1.00 50.59 108 ARG A N 1
ATOM 811 C CA . ARG A 1 108 ? 18.044 70.262 20.924 1.00 50.59 108 ARG A CA 1
ATOM 812 C C . ARG A 1 108 ? 18.489 71.339 19.926 1.00 50.59 108 ARG A C 1
ATOM 814 O O . ARG A 1 108 ? 19.142 72.299 20.325 1.00 50.59 108 ARG A O 1
ATOM 821 N N . CYS A 1 109 ? 18.077 71.242 18.659 1.00 52.09 109 CYS A N 1
ATOM 822 C CA . CYS A 1 109 ? 18.377 72.260 17.646 1.00 52.09 109 CYS A CA 1
ATOM 823 C C . CYS A 1 109 ? 17.525 73.533 17.823 1.00 52.09 109 CYS A C 1
ATOM 825 O O . CYS A 1 109 ? 18.041 74.641 17.683 1.00 52.09 109 CYS A O 1
ATOM 827 N N . ARG A 1 110 ? 16.254 73.402 18.239 1.00 48.44 110 ARG A N 1
ATOM 828 C CA . ARG A 1 110 ? 15.353 74.551 18.468 1.00 48.44 110 ARG A CA 1
ATOM 829 C C . ARG A 1 110 ? 15.678 75.357 19.736 1.00 48.44 110 ARG A C 1
ATOM 831 O O . ARG A 1 110 ? 15.380 76.547 19.801 1.00 48.44 110 ARG A O 1
ATOM 838 N N . SER A 1 111 ? 16.314 74.737 20.735 1.00 52.16 111 SER A N 1
ATOM 839 C CA . SER A 1 111 ? 16.761 75.427 21.957 1.00 52.16 111 SER A CA 1
ATOM 840 C C . SER A 1 111 ? 17.978 76.328 21.696 1.00 52.16 111 SER A C 1
ATOM 842 O O . SER A 1 111 ? 18.003 77.460 22.183 1.00 52.16 111 SER A O 1
ATOM 844 N N . LEU A 1 112 ? 18.932 75.890 20.866 1.00 52.28 112 LEU A N 1
ATOM 845 C CA . LEU A 1 112 ? 20.132 76.671 20.541 1.00 52.28 112 LEU A CA 1
ATOM 846 C C . LEU A 1 112 ? 19.857 77.823 19.556 1.00 52.28 112 LEU A C 1
ATOM 848 O O . LEU A 1 112 ? 20.507 78.862 19.647 1.00 52.28 112 LEU A O 1
ATOM 852 N N . THR A 1 113 ? 18.845 77.715 18.684 1.00 54.56 113 THR A N 1
ATOM 853 C CA . THR A 1 113 ? 18.424 78.840 17.821 1.00 54.56 113 THR A CA 1
ATOM 854 C C . THR A 1 113 ? 17.624 79.913 18.568 1.00 54.56 113 THR A C 1
ATOM 856 O O . THR A 1 113 ? 17.715 81.084 18.203 1.00 54.56 113 THR A O 1
ATOM 859 N N . SER A 1 114 ? 16.890 79.574 19.638 1.00 51.00 114 SER A N 1
ATOM 860 C CA . SER A 1 114 ? 16.165 80.592 20.425 1.00 51.00 114 SER A CA 1
ATOM 861 C C . SER A 1 114 ? 17.095 81.482 21.265 1.00 51.00 114 SER A C 1
ATOM 863 O O . SER A 1 114 ? 16.831 82.673 21.419 1.00 51.00 114 SER A O 1
ATOM 865 N N . ILE A 1 115 ? 18.232 80.945 21.727 1.00 56.19 115 ILE A N 1
ATOM 866 C CA . ILE A 1 115 ? 19.241 81.712 22.475 1.00 56.19 115 ILE A CA 1
ATOM 867 C C . ILE A 1 115 ? 20.020 82.649 21.531 1.00 56.19 115 ILE A C 1
ATOM 869 O O . ILE A 1 115 ? 20.295 83.791 21.893 1.00 56.19 115 ILE A O 1
ATOM 873 N N . ALA A 1 116 ? 20.292 82.227 20.290 1.00 56.41 116 ALA A N 1
ATOM 874 C CA . ALA A 1 116 ? 20.981 83.059 19.300 1.00 56.41 116 ALA A CA 1
ATOM 875 C C . ALA A 1 116 ? 20.121 84.232 18.774 1.00 56.41 116 ALA A C 1
ATOM 877 O O . ALA A 1 116 ? 20.641 85.328 18.581 1.00 56.41 116 ALA A O 1
ATOM 878 N N . LEU A 1 117 ? 18.802 84.055 18.604 1.00 56.38 117 LEU A N 1
ATOM 879 C CA . LEU A 1 117 ? 17.904 85.132 18.146 1.00 56.38 117 LEU A CA 1
ATOM 880 C C . LEU A 1 117 ? 17.446 86.101 19.254 1.00 56.38 117 LEU A C 1
ATOM 882 O O . LEU A 1 117 ? 17.023 87.214 18.941 1.00 56.38 117 LEU A O 1
ATOM 886 N N . SER A 1 118 ? 17.569 85.736 20.536 1.00 55.88 118 SER A N 1
ATOM 887 C CA . SER A 1 118 ? 17.342 86.670 21.651 1.00 55.88 118 SER A CA 1
ATOM 888 C C . SER A 1 118 ? 18.531 87.612 21.890 1.00 55.88 118 SER A C 1
ATOM 890 O O . SER A 1 118 ? 18.330 88.721 22.380 1.00 55.88 118 SER A O 1
ATOM 892 N N . GLY A 1 119 ? 19.756 87.215 21.523 1.00 54.12 119 GLY A N 1
ATOM 893 C CA . GLY A 1 119 ? 20.953 88.058 21.657 1.00 54.12 119 GLY A CA 1
ATOM 894 C C . GLY A 1 119 ? 21.034 89.194 20.628 1.00 54.12 119 GLY A C 1
ATOM 895 O O . GLY A 1 119 ? 21.510 90.280 20.945 1.00 54.12 119 GLY A O 1
ATOM 896 N N . SER A 1 120 ? 20.508 88.994 19.414 1.00 56.62 120 SER A N 1
ATOM 897 C CA . SER A 1 120 ? 20.561 90.002 18.339 1.00 56.62 120 SER A CA 1
ATOM 898 C C . SER A 1 120 ? 19.455 91.069 18.399 1.00 56.62 120 SER A C 1
ATOM 900 O O . SER A 1 120 ? 19.591 92.108 17.756 1.00 56.62 120 SER A O 1
ATOM 902 N N . ARG A 1 121 ? 18.381 90.862 19.181 1.00 50.75 121 ARG A N 1
ATOM 903 C CA . ARG A 1 121 ? 17.294 91.852 19.368 1.00 50.75 121 ARG A CA 1
ATOM 904 C C . ARG A 1 121 ? 17.550 92.882 20.471 1.00 50.75 121 ARG A C 1
ATOM 906 O O . ARG A 1 121 ? 16.915 93.929 20.456 1.00 50.75 121 ARG A O 1
ATOM 913 N N . ILE A 1 122 ? 18.477 92.631 21.397 1.00 51.91 122 ILE A N 1
ATOM 914 C CA . ILE A 1 122 ? 18.815 93.602 22.457 1.00 51.91 122 ILE A CA 1
ATOM 915 C C . ILE A 1 122 ? 19.747 94.709 21.930 1.00 51.91 122 ILE A C 1
ATOM 917 O O . ILE A 1 122 ? 19.716 95.829 22.427 1.00 51.91 122 ILE A O 1
ATOM 921 N N . VAL A 1 123 ? 20.514 94.445 20.866 1.00 53.94 123 VAL A N 1
ATOM 922 C CA . VAL A 1 123 ? 21.471 95.412 20.293 1.00 53.94 123 VAL A CA 1
ATOM 923 C C . VAL A 1 123 ? 20.807 96.420 19.334 1.00 53.94 123 VAL A C 1
ATOM 925 O O . VAL A 1 123 ? 21.388 97.457 19.045 1.00 53.94 123 VAL A O 1
ATOM 928 N N . THR A 1 124 ? 19.578 96.166 18.867 1.00 56.06 124 THR A N 1
ATOM 929 C CA . THR A 1 124 ? 18.909 96.973 17.821 1.00 56.06 124 THR A CA 1
ATOM 930 C C . THR A 1 124 ? 17.693 97.786 18.283 1.00 56.06 124 THR A C 1
ATOM 932 O O . THR A 1 124 ? 17.148 98.532 17.480 1.00 56.06 124 THR A O 1
ATOM 935 N N . ALA A 1 125 ? 17.271 97.698 19.551 1.00 50.38 125 ALA A N 1
ATOM 936 C CA . ALA A 1 125 ? 16.074 98.397 20.050 1.00 50.38 125 ALA A CA 1
ATOM 937 C C . ALA A 1 125 ? 16.358 99.607 20.962 1.00 50.38 125 ALA A C 1
ATOM 939 O O . ALA A 1 125 ? 15.417 100.238 21.430 1.00 50.38 125 ALA A O 1
ATOM 940 N N . ASN A 1 126 ? 17.626 99.956 21.210 1.00 50.50 126 ASN A N 1
ATOM 941 C CA . ASN A 1 126 ? 17.987 101.130 22.019 1.00 50.50 126 ASN A CA 1
ATOM 942 C C . ASN A 1 126 ? 18.306 102.373 21.163 1.00 50.50 126 ASN A C 1
ATOM 944 O O . ASN A 1 126 ? 19.030 103.263 21.599 1.00 50.50 126 ASN A O 1
ATOM 948 N N . GLN A 1 127 ? 17.808 102.403 19.923 1.00 56.25 127 GLN A N 1
ATOM 949 C CA . GLN A 1 127 ? 18.105 103.434 18.933 1.00 56.25 127 GLN A CA 1
ATOM 950 C C . GLN A 1 127 ? 16.850 103.747 18.111 1.00 56.25 127 GLN A C 1
ATOM 952 O O . GLN A 1 127 ? 16.704 103.226 17.016 1.00 56.25 127 GLN A O 1
ATOM 957 N N . THR A 1 128 ? 15.940 104.511 18.727 1.00 48.44 128 THR A N 1
ATOM 958 C CA . THR A 1 128 ? 14.839 105.356 18.193 1.00 48.44 128 THR A CA 1
ATOM 959 C C . THR A 1 128 ? 13.956 105.680 19.414 1.00 48.44 128 THR A C 1
ATOM 961 O O . THR A 1 128 ? 13.203 104.816 19.858 1.00 48.44 128 THR A O 1
ATOM 964 N N . ASP A 1 129 ? 14.294 106.712 20.190 1.00 44.25 129 ASP A N 1
ATOM 965 C CA . ASP A 1 129 ? 13.693 108.066 20.130 1.00 44.25 129 ASP A CA 1
ATOM 966 C C . ASP A 1 129 ? 12.178 108.039 20.444 1.00 44.25 129 ASP A C 1
ATOM 968 O O . ASP A 1 129 ? 11.416 107.349 19.769 1.00 44.25 129 ASP A O 1
ATOM 972 N N . SER A 1 130 ? 11.683 108.587 21.568 1.00 45.69 130 SER A N 1
ATOM 973 C CA . SER A 1 130 ? 11.782 109.986 22.061 1.00 45.69 130 SER A CA 1
ATOM 974 C C . SER A 1 130 ? 11.286 111.012 21.051 1.00 45.69 130 SER A C 1
ATOM 976 O O . SER A 1 130 ? 11.945 111.167 20.007 1.00 45.69 130 SER A O 1
#

Radius of gyration: 41.07 Å; chains: 1; bounding box: 42×125×56 Å

Sequence (130 aa):
MGLVKNRCKNGDHYWVSAYVTPIAKNGSIVEYQSVRTKPEPEQVLAAEKLYAQLRSGKAARPKLAASFSVKILLLIWGSIISSAMAAGMLTDTSISSLLLPGINAFTRCRSLTSIALSGSRIVTANQTDS

Foldseek 3Di:
DDKDWDADPVGDIDIWDWDWDFDDDPNHGDDIDIDIDHDDPVVVVVVVVVVVCVVVVNPPDPPPPPPPVNVVVCVVVVVVVVVVVVVVVVPPPPVVVVVPVPPVVVVVVVVVVVVVVVVVVVVPPVPDDD

Organism: Klebsiella pneumoniae (NCBI:txid573)

Secondary structure (DSSP, 8-state):
-EEEEEEPTTS-EEEEEEEEEEEEETTEEEEEEEEEEPPPHHHHHHHHHHHHHHHTT----------HHHHHHHHHHHHHHHHHHHHHHHS---GGGGS-HHHHHHHHHHHHHHHHHHHHHHSSSS-S--

pLDDT: mean 78.22, std 18.28, range [44.25, 96.94]